Protein AF-A0AAW6C0H7-F1 (afdb_monomer_lite)

Foldseek 3Di:
DDDPDDDDDDDDDPVVVVVLQVVCVVVVVHRPSVVVVVVVVVVVVVVVVVVVDPDDDDDD

Secondary structure (DSSP, 8-state):
-------------HHHHHHHHHHHHHTT-TT-HHHHHHHHHHHHHHHHHHTT--------

pLDDT: mean 84.6, std 16.36, range [45.69, 97.94]

Radius of gyration: 15.84 Å; chains: 1; bounding box: 30×34×44 Å

Structure (mmCIF, N/CA/C/O backbone):
data_AF-A0AAW6C0H7-F1
#
_entry.id   AF-A0AAW6C0H7-F1
#
loop_
_atom_site.group_PDB
_atom_site.id
_atom_site.type_symbol
_atom_site.label_atom_id
_atom_site.label_alt_id
_atom_site.label_comp_id
_atom_site.label_asym_id
_atom_site.label_entity_id
_atom_site.label_seq_id
_atom_site.pdbx_PDB_ins_code
_atom_site.Cartn_x
_atom_site.Cartn_y
_atom_site.C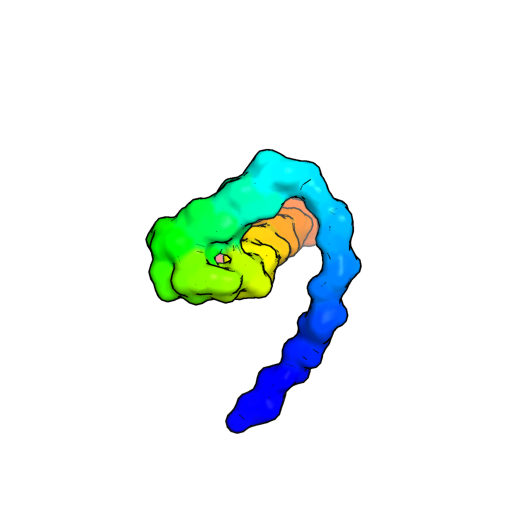artn_z
_atom_site.occupancy
_atom_site.B_iso_or_equiv
_atom_site.auth_seq_id
_atom_site.auth_comp_id
_atom_site.auth_asym_id
_atom_site.auth_atom_id
_atom_site.pdbx_PDB_model_num
ATOM 1 N N . MET A 1 1 ? -10.423 -23.263 -0.005 1.00 55.19 1 MET A N 1
ATOM 2 C CA . MET A 1 1 ? -8.954 -23.183 -0.187 1.00 55.19 1 MET A CA 1
ATOM 3 C C . MET A 1 1 ? -8.373 -22.256 0.879 1.00 55.19 1 MET A C 1
ATOM 5 O O . MET A 1 1 ? -8.794 -21.105 0.959 1.00 55.19 1 MET A O 1
ATOM 9 N N . LYS A 1 2 ? -7.494 -22.757 1.758 1.00 67.62 2 LYS A N 1
ATOM 10 C CA . LYS A 1 2 ? -6.935 -21.978 2.876 1.00 67.62 2 LYS A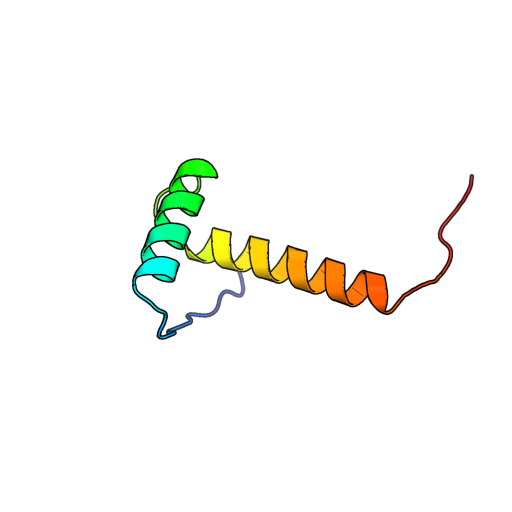 CA 1
ATOM 11 C C . LYS A 1 2 ? -5.885 -21.010 2.326 1.00 67.62 2 LYS A C 1
ATOM 13 O O . LYS A 1 2 ? -4.893 -21.442 1.750 1.00 67.62 2 LYS A O 1
ATOM 18 N N . LYS A 1 3 ? -6.126 -19.705 2.443 1.00 79.81 3 LYS A N 1
ATOM 19 C CA . LYS A 1 3 ? -5.169 -18.686 1.999 1.00 79.81 3 LYS A CA 1
ATOM 20 C C . LYS A 1 3 ? -4.100 -18.554 3.087 1.00 79.81 3 LYS A C 1
ATOM 22 O O . LYS A 1 3 ? -4.433 -18.230 4.223 1.00 79.81 3 LYS A O 1
ATOM 27 N N . ASN A 1 4 ? -2.841 -18.841 2.761 1.00 88.44 4 ASN A N 1
ATOM 28 C CA . ASN A 1 4 ? -1.701 -18.709 3.678 1.00 88.44 4 ASN A CA 1
ATOM 29 C C . ASN A 1 4 ? -1.319 -17.229 3.864 1.00 88.44 4 ASN A C 1
ATOM 31 O O . ASN A 1 4 ? -0.261 -16.790 3.425 1.00 88.44 4 ASN A O 1
ATOM 35 N N . LEU A 1 5 ? -2.216 -16.446 4.466 1.00 92.06 5 LEU A N 1
ATOM 36 C CA . LEU A 1 5 ? -2.016 -15.020 4.722 1.00 92.06 5 LEU A CA 1
ATOM 37 C C . LEU A 1 5 ? -1.236 -14.805 6.026 1.00 92.06 5 LEU A C 1
ATOM 39 O O . LEU A 1 5 ? -1.322 -15.607 6.958 1.00 92.06 5 LEU A O 1
ATOM 43 N N . ARG A 1 6 ? -0.490 -13.702 6.104 1.00 93.31 6 ARG A N 1
ATOM 44 C CA . ARG A 1 6 ? 0.269 -13.286 7.292 1.00 93.31 6 ARG A CA 1
ATOM 45 C C . ARG A 1 6 ? -0.131 -11.864 7.678 1.00 93.31 6 ARG A C 1
ATOM 47 O O . ARG A 1 6 ? -0.374 -11.037 6.804 1.00 93.31 6 ARG A O 1
ATOM 54 N N . ARG A 1 7 ? -0.205 -11.577 8.982 1.00 92.75 7 ARG A N 1
ATOM 55 C CA . ARG A 1 7 ? -0.460 -10.221 9.486 1.00 92.75 7 ARG A CA 1
ATOM 56 C C . ARG A 1 7 ? 0.850 -9.437 9.510 1.00 92.75 7 ARG A C 1
ATOM 58 O O . ARG A 1 7 ? 1.845 -9.936 10.024 1.00 92.75 7 ARG A O 1
ATOM 65 N N . LEU A 1 8 ? 0.822 -8.217 8.985 1.00 92.12 8 LEU A N 1
ATOM 66 C CA . LEU A 1 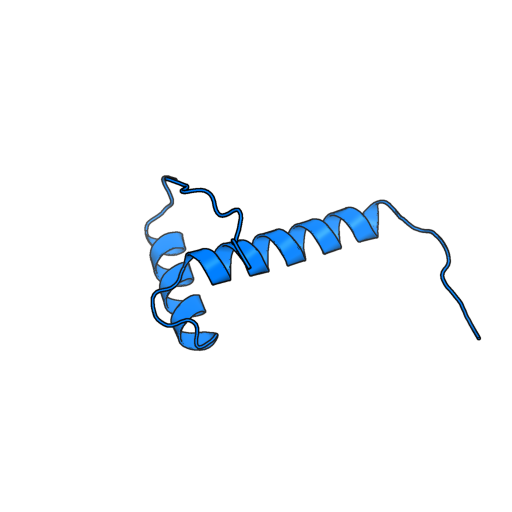8 ? 1.957 -7.300 8.941 1.00 92.12 8 LEU A CA 1
ATOM 67 C C . LEU A 1 8 ? 1.580 -6.000 9.665 1.00 92.12 8 LEU A C 1
ATOM 69 O O . LEU A 1 8 ? 0.495 -5.470 9.441 1.00 92.12 8 LEU A O 1
ATOM 73 N N . SER A 1 9 ? 2.465 -5.501 10.530 1.00 94.44 9 SER A N 1
ATOM 74 C CA . SER A 1 9 ? 2.349 -4.189 11.178 1.00 94.44 9 SER A CA 1
ATOM 75 C C . SER A 1 9 ? 3.569 -3.364 10.792 1.00 94.44 9 SER A C 1
ATOM 77 O O . SER A 1 9 ? 4.689 -3.774 11.087 1.00 94.44 9 SER A O 1
ATOM 79 N N . ILE A 1 10 ? 3.360 -2.241 10.108 1.00 93.31 10 ILE A N 1
ATOM 80 C CA . ILE A 1 10 ? 4.428 -1.363 9.614 1.00 93.31 10 ILE A CA 1
ATOM 81 C C . ILE A 1 10 ? 4.109 0.088 9.954 1.00 93.31 10 ILE A C 1
ATOM 83 O O . ILE A 1 10 ? 2.950 0.500 9.914 1.00 93.31 10 ILE A O 1
ATOM 87 N N . LEU A 1 11 ? 5.146 0.858 10.275 1.00 97.12 11 LEU A N 1
ATOM 88 C CA . LEU A 1 11 ? 5.048 2.301 10.445 1.00 97.12 11 LEU A CA 1
ATOM 89 C C . LEU A 1 11 ? 5.322 2.969 9.096 1.00 97.12 11 LEU A C 1
ATOM 91 O O . LEU A 1 11 ? 6.319 2.672 8.440 1.00 97.12 11 LEU A O 1
ATOM 95 N N . VAL A 1 12 ? 4.424 3.854 8.675 1.00 95.25 12 VAL A N 1
ATOM 96 C CA . VAL A 1 12 ? 4.520 4.603 7.416 1.00 95.25 12 VAL A CA 1
ATOM 97 C C . VAL A 1 12 ? 4.237 6.078 7.674 1.00 95.25 12 VAL A C 1
ATOM 99 O O . VAL A 1 12 ? 3.660 6.438 8.700 1.00 95.25 12 VAL A O 1
ATOM 102 N N . SER A 1 13 ? 4.622 6.943 6.737 1.00 97.94 13 SER A N 1
ATOM 103 C CA . SER A 1 13 ? 4.247 8.355 6.800 1.00 97.94 13 SER A CA 1
ATOM 104 C C . SER A 1 13 ? 2.730 8.533 6.647 1.00 97.94 13 SER A C 1
ATOM 106 O O . SER A 1 13 ? 2.045 7.714 6.023 1.00 97.94 13 SER A O 1
ATOM 108 N N . ALA A 1 14 ? 2.208 9.646 7.169 1.00 96.94 14 ALA A N 1
ATOM 109 C CA . ALA A 1 14 ? 0.793 9.996 7.042 1.00 96.94 14 ALA A CA 1
ATOM 110 C C . ALA A 1 14 ? 0.339 10.067 5.571 1.00 96.94 14 ALA A C 1
ATOM 112 O O . ALA A 1 14 ? -0.743 9.594 5.227 1.00 96.94 14 ALA A O 1
ATOM 113 N N . GLN A 1 15 ? 1.196 10.587 4.685 1.00 97.44 15 GLN A N 1
ATOM 114 C CA . GLN A 1 15 ? 0.902 10.689 3.255 1.00 97.44 15 GLN A CA 1
ATOM 115 C C . GLN A 1 15 ? 0.768 9.310 2.597 1.00 97.44 15 GLN A C 1
ATOM 117 O O . GLN A 1 15 ? -0.164 9.083 1.827 1.00 97.44 15 GLN A O 1
ATOM 122 N N . THR A 1 16 ? 1.658 8.367 2.922 1.00 96.06 16 THR A N 1
ATOM 123 C CA . THR A 1 16 ? 1.577 6.997 2.397 1.00 96.06 16 THR A CA 1
ATOM 124 C C . THR A 1 16 ? 0.306 6.306 2.875 1.00 96.06 16 THR A C 1
ATOM 126 O O . THR A 1 16 ? -0.375 5.676 2.069 1.00 96.06 16 THR A O 1
ATOM 129 N N . ALA A 1 17 ? -0.065 6.464 4.149 1.00 95.38 17 ALA A N 1
ATOM 130 C CA . ALA A 1 17 ? -1.319 5.922 4.670 1.00 95.38 17 ALA A CA 1
ATOM 131 C C . ALA A 1 17 ? -2.549 6.494 3.939 1.00 95.38 17 ALA A C 1
ATOM 133 O O . ALA A 1 17 ? -3.444 5.739 3.557 1.00 95.38 17 ALA A O 1
ATOM 134 N N . TRP A 1 18 ? -2.573 7.806 3.685 1.00 96.06 18 TRP A N 1
ATOM 135 C CA . TRP A 1 18 ? -3.653 8.447 2.930 1.00 96.06 18 TRP A CA 1
ATOM 136 C C . TRP A 1 18 ? -3.743 7.922 1.488 1.00 96.06 18 TRP A C 1
ATOM 138 O O . TRP A 1 18 ? -4.813 7.492 1.054 1.00 96.06 18 TRP A O 1
ATOM 148 N N . ASN A 1 19 ? -2.614 7.861 0.776 1.00 95.25 19 ASN A N 1
ATOM 149 C CA . ASN A 1 19 ? -2.555 7.346 -0.595 1.00 95.25 19 ASN A CA 1
ATOM 150 C C . ASN A 1 19 ? -2.991 5.880 -0.684 1.00 95.25 19 ASN A C 1
ATOM 152 O O . ASN A 1 19 ? -3.700 5.504 -1.611 1.00 95.25 19 ASN A O 1
ATOM 156 N N . LEU A 1 20 ? -2.594 5.047 0.278 1.00 95.06 20 LEU A N 1
ATOM 157 C CA . LEU A 1 20 ? -2.974 3.638 0.327 1.00 95.06 20 LEU A CA 1
ATOM 158 C C . LEU A 1 20 ? -4.492 3.447 0.457 1.00 95.06 20 LEU A C 1
ATOM 160 O O . LEU A 1 20 ? -5.059 2.610 -0.248 1.00 95.06 20 LEU A O 1
ATOM 164 N N . ASN A 1 21 ? -5.149 4.243 1.305 1.00 94.25 21 ASN A N 1
ATOM 165 C CA . ASN A 1 21 ? -6.609 4.244 1.413 1.00 94.25 21 ASN A CA 1
ATOM 166 C C . ASN A 1 21 ? -7.258 4.734 0.113 1.00 94.25 21 ASN A C 1
ATOM 168 O O . ASN A 1 21 ? -8.148 4.071 -0.416 1.00 94.25 21 ASN A O 1
ATOM 172 N N . LYS A 1 22 ? -6.753 5.832 -0.464 1.00 94.81 22 LYS A N 1
ATOM 173 C CA . LYS A 1 22 ? -7.274 6.373 -1.725 1.00 94.81 22 LYS A CA 1
ATOM 174 C C . LYS A 1 22 ? -7.146 5.381 -2.884 1.00 94.81 22 LYS A C 1
ATOM 176 O O . LYS A 1 22 ? -8.077 5.212 -3.667 1.00 94.81 22 LYS A O 1
ATOM 181 N N . LEU A 1 23 ? -6.017 4.683 -2.980 1.00 95.19 23 LEU A N 1
ATOM 182 C CA . LEU A 1 23 ? -5.792 3.642 -3.983 1.00 95.19 23 LEU A CA 1
ATOM 183 C C . LEU A 1 23 ? -6.735 2.453 -3.798 1.00 95.19 23 LEU A C 1
ATOM 185 O O . LEU A 1 23 ? -7.187 1.882 -4.789 1.00 95.19 23 LEU A O 1
ATOM 189 N N . ALA A 1 24 ? -7.044 2.082 -2.555 1.00 94.81 24 ALA A N 1
ATOM 190 C CA . ALA A 1 24 ? -7.980 1.002 -2.272 1.00 94.81 24 ALA A CA 1
ATOM 191 C C . ALA A 1 24 ? -9.412 1.363 -2.712 1.00 94.81 24 ALA A C 1
ATOM 193 O O . ALA A 1 24 ? -10.093 0.512 -3.290 1.00 94.81 24 ALA A O 1
ATOM 194 N N . GLU A 1 25 ? -9.829 2.623 -2.538 1.00 94.25 25 GLU A N 1
ATOM 195 C CA . GLU A 1 25 ? -11.089 3.149 -3.083 1.00 94.25 25 GLU A CA 1
ATOM 196 C C . GLU A 1 25 ? -11.102 3.109 -4.617 1.00 94.25 25 GLU A C 1
ATOM 198 O O . GLU A 1 25 ? -12.007 2.522 -5.208 1.00 94.25 25 GLU A O 1
ATOM 203 N N . ILE A 1 26 ? -10.072 3.673 -5.263 1.00 94.38 26 ILE A N 1
ATOM 204 C CA . ILE A 1 26 ? -9.967 3.748 -6.732 1.00 94.38 26 ILE A CA 1
ATOM 205 C C . ILE A 1 26 ? -9.956 2.348 -7.362 1.00 94.38 26 ILE A C 1
ATOM 207 O O . ILE A 1 26 ? -10.579 2.125 -8.396 1.00 94.38 26 ILE A O 1
ATOM 211 N N . CYS A 1 27 ? -9.271 1.386 -6.740 1.00 90.94 27 CYS A N 1
ATOM 212 C CA . CYS A 1 27 ? -9.186 0.013 -7.241 1.00 90.94 27 CYS A CA 1
ATOM 213 C C . CYS A 1 27 ? -10.412 -0.852 -6.890 1.00 90.94 27 CYS A C 1
ATOM 215 O O . CYS A 1 27 ? -10.420 -2.040 -7.218 1.00 90.94 27 CYS A O 1
ATOM 217 N N . GLY A 1 28 ? -11.418 -0.310 -6.192 1.00 91.81 28 GLY A N 1
ATOM 218 C CA . GLY A 1 28 ? -12.605 -1.066 -5.776 1.00 91.81 28 GLY A CA 1
ATOM 219 C C . GLY A 1 28 ? -12.321 -2.135 -4.713 1.00 91.81 28 GLY A C 1
ATOM 220 O O . GLY A 1 28 ? -13.062 -3.109 -4.583 1.00 91.81 28 GLY A O 1
ATOM 221 N N . TYR A 1 29 ? -11.240 -1.990 -3.943 1.00 90.06 29 TYR A N 1
ATOM 222 C CA . TYR A 1 29 ? -10.903 -2.889 -2.834 1.00 90.06 29 TYR A CA 1
ATOM 223 C C . TYR A 1 29 ? -11.553 -2.469 -1.508 1.00 90.06 29 TYR A C 1
ATOM 225 O O . TYR A 1 29 ? -11.429 -3.197 -0.516 1.00 90.06 29 TYR A O 1
ATOM 233 N N . GLY A 1 30 ? -12.258 -1.333 -1.486 1.00 88.56 30 GLY A N 1
ATOM 234 C CA . GLY A 1 30 ? -12.830 -0.743 -0.277 1.00 88.56 30 GLY A CA 1
ATOM 235 C C . GLY A 1 30 ? -11.715 -0.349 0.686 1.00 88.56 30 GLY A C 1
ATOM 236 O O . GLY A 1 30 ? -10.716 0.224 0.274 1.00 88.56 30 GLY A O 1
ATOM 237 N N . ASN A 1 31 ? -11.822 -0.756 1.950 1.00 85.19 31 ASN A N 1
ATOM 238 C CA . ASN A 1 31 ? -10.820 -0.444 2.978 1.00 85.19 31 ASN A CA 1
ATOM 239 C C . ASN A 1 31 ? -9.664 -1.467 3.039 1.00 85.19 31 ASN A C 1
ATOM 241 O O . ASN A 1 31 ? -8.901 -1.506 4.004 1.00 85.19 31 ASN A O 1
ATOM 245 N N . ASN A 1 32 ? -9.528 -2.341 2.032 1.00 89.94 32 ASN A N 1
ATOM 246 C CA . ASN A 1 32 ? -8.525 -3.410 2.027 1.00 89.94 32 ASN A CA 1
ATOM 247 C C . ASN A 1 32 ? -7.173 -2.931 1.488 1.00 89.94 32 ASN A C 1
ATOM 249 O O . ASN A 1 32 ? -6.738 -3.335 0.405 1.00 89.94 32 ASN A O 1
ATOM 253 N N . VAL A 1 33 ? -6.468 -2.138 2.291 1.00 92.81 33 VAL A N 1
ATOM 254 C CA . VAL A 1 33 ? -5.113 -1.655 1.981 1.00 92.81 33 VAL A CA 1
ATOM 255 C C . VAL A 1 33 ? -4.133 -2.801 1.686 1.00 92.81 33 VAL A C 1
ATOM 257 O O . VAL A 1 33 ? -3.270 -2.669 0.823 1.00 92.81 33 VAL A O 1
ATOM 260 N N . GLY A 1 34 ? -4.306 -3.966 2.325 1.00 93.62 34 GLY A N 1
ATOM 261 C CA . GLY A 1 34 ? -3.476 -5.150 2.071 1.00 93.62 34 GLY A CA 1
ATOM 262 C C . GLY A 1 34 ? -3.454 -5.583 0.600 1.00 93.62 34 GLY A C 1
ATOM 263 O O . GLY A 1 34 ? -2.393 -5.912 0.084 1.00 93.62 34 GLY A O 1
ATOM 264 N N . LYS A 1 35 ? -4.582 -5.479 -0.121 1.00 92.94 35 LYS A N 1
ATOM 265 C CA . LYS A 1 35 ? -4.633 -5.811 -1.558 1.00 92.94 35 LYS A CA 1
ATOM 266 C C . LYS A 1 35 ? -3.842 -4.825 -2.417 1.00 92.94 35 LYS A C 1
ATOM 268 O O . LYS A 1 35 ? -3.246 -5.227 -3.412 1.00 92.94 35 LYS A O 1
ATOM 273 N N . VAL A 1 36 ? -3.842 -3.545 -2.038 1.00 95.25 36 VAL A N 1
ATOM 274 C CA . VAL A 1 36 ? -3.033 -2.514 -2.704 1.00 95.25 36 VAL A CA 1
ATOM 275 C C . VAL A 1 36 ? -1.552 -2.822 -2.506 1.00 95.25 36 VAL A C 1
ATOM 277 O O . VAL A 1 36 ? -0.798 -2.824 -3.475 1.00 95.25 36 VAL A O 1
ATOM 280 N N . VAL A 1 37 ?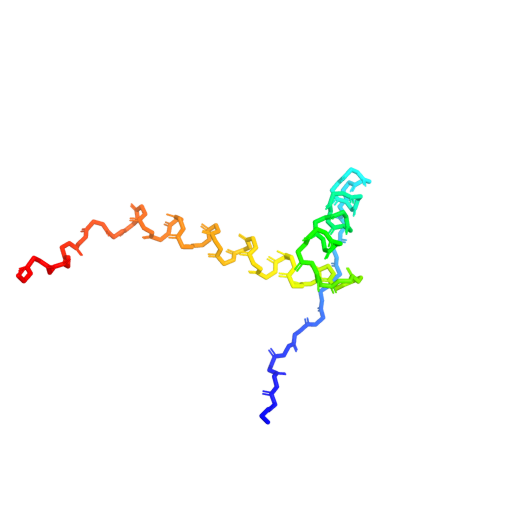 -1.149 -3.154 -1.275 1.00 94.75 37 VAL A N 1
ATOM 281 C CA . VAL A 1 37 ? 0.235 -3.538 -0.958 1.00 94.75 37 VAL A CA 1
ATOM 282 C C . VAL A 1 37 ? 0.653 -4.775 -1.755 1.00 94.75 37 VAL A C 1
ATOM 284 O O . VAL A 1 37 ? 1.692 -4.741 -2.412 1.00 94.75 37 VAL A O 1
ATOM 287 N N . ASP A 1 38 ? -0.170 -5.825 -1.774 1.00 93.69 38 ASP A N 1
ATOM 288 C CA . ASP A 1 38 ? 0.112 -7.051 -2.530 1.00 93.69 38 ASP A CA 1
ATOM 289 C C . ASP A 1 38 ? 0.311 -6.765 -4.027 1.00 93.69 38 ASP A C 1
ATOM 291 O O . ASP A 1 38 ? 1.254 -7.274 -4.640 1.00 93.69 38 ASP A O 1
ATOM 295 N N . LYS A 1 39 ? -0.551 -5.922 -4.614 1.00 93.50 39 LYS A N 1
ATOM 296 C CA . LYS A 1 39 ? -0.466 -5.524 -6.025 1.00 93.50 39 LYS A CA 1
ATOM 297 C C . LYS A 1 39 ? 0.836 -4.774 -6.318 1.00 93.50 39 LYS A C 1
ATOM 299 O O . LYS A 1 39 ? 1.582 -5.192 -7.201 1.00 93.50 39 LYS A O 1
ATOM 304 N N . LEU A 1 40 ? 1.140 -3.730 -5.547 1.00 94.38 40 LEU A N 1
ATOM 305 C CA . LEU A 1 40 ? 2.333 -2.903 -5.757 1.00 94.38 40 LEU A CA 1
ATOM 306 C C . LEU A 1 40 ? 3.629 -3.699 -5.559 1.00 94.38 40 LEU A C 1
ATOM 308 O O . LEU A 1 40 ? 4.561 -3.580 -6.354 1.00 94.38 40 LEU A O 1
ATOM 312 N N . VAL A 1 41 ? 3.690 -4.544 -4.525 1.00 94.69 41 VAL A N 1
ATOM 313 C CA . VAL A 1 41 ? 4.855 -5.407 -4.277 1.00 94.69 41 VAL A CA 1
ATOM 314 C C . VAL A 1 41 ? 5.036 -6.396 -5.424 1.00 94.69 41 VAL A C 1
ATOM 316 O O . VAL A 1 41 ? 6.158 -6.583 -5.896 1.00 94.69 41 VAL A O 1
ATOM 319 N N . ARG A 1 42 ? 3.949 -7.003 -5.915 1.00 94.12 42 ARG A N 1
ATOM 320 C CA . ARG A 1 42 ? 4.007 -7.926 -7.053 1.00 94.12 42 ARG A CA 1
ATOM 321 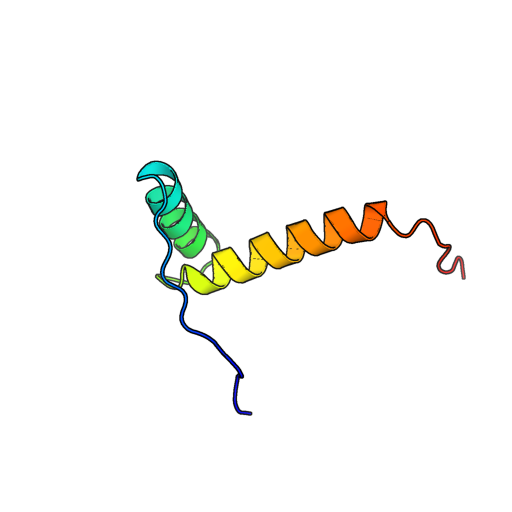C C . ARG A 1 42 ? 4.505 -7.230 -8.319 1.00 94.12 42 ARG A C 1
ATOM 323 O O . ARG A 1 42 ? 5.406 -7.759 -8.963 1.00 94.12 42 ARG A O 1
ATOM 330 N N . GLU A 1 43 ? 3.959 -6.067 -8.657 1.00 93.94 43 GLU A N 1
ATOM 331 C CA . GLU A 1 43 ? 4.381 -5.276 -9.821 1.00 93.94 43 GLU A CA 1
ATOM 332 C C . GLU A 1 43 ? 5.858 -4.875 -9.720 1.00 93.94 43 GLU A C 1
ATOM 334 O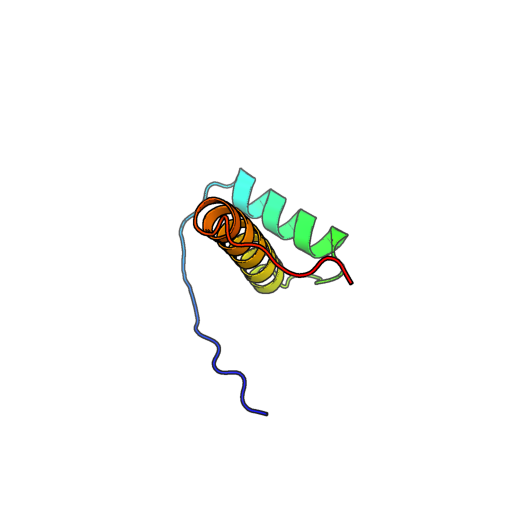 O . GLU A 1 43 ? 6.622 -5.101 -10.660 1.00 93.94 43 GLU A O 1
ATOM 339 N N . LYS A 1 44 ? 6.303 -4.386 -8.553 1.00 93.00 44 LYS A N 1
ATOM 340 C CA . LYS A 1 44 ? 7.709 -4.020 -8.328 1.00 93.00 44 LYS A CA 1
ATOM 341 C C . LYS A 1 44 ? 8.643 -5.225 -8.433 1.00 93.00 44 LYS A C 1
ATOM 343 O O . LYS A 1 44 ? 9.704 -5.113 -9.039 1.00 93.00 44 LYS A O 1
ATOM 348 N N . MET A 1 45 ? 8.259 -6.377 -7.883 1.00 93.19 45 MET A N 1
ATOM 349 C CA . MET A 1 45 ? 9.046 -7.610 -7.985 1.00 93.19 45 MET A CA 1
ATOM 350 C C . MET A 1 45 ? 9.122 -8.132 -9.421 1.00 93.19 45 MET A C 1
ATOM 352 O O . MET A 1 45 ? 10.171 -8.629 -9.823 1.00 93.19 45 MET A O 1
ATOM 356 N N . ILE A 1 46 ? 8.040 -8.019 -10.199 1.00 91.56 46 ILE A N 1
ATOM 357 C CA . ILE A 1 46 ? 8.044 -8.374 -11.623 1.00 91.56 46 ILE A CA 1
ATOM 358 C C . ILE A 1 46 ? 8.977 -7.441 -12.393 1.00 91.56 46 ILE A C 1
ATOM 360 O O . ILE A 1 46 ? 9.823 -7.947 -13.122 1.00 91.56 46 ILE A O 1
ATOM 364 N N . ALA A 1 47 ? 8.887 -6.123 -12.184 1.00 91.12 47 ALA A N 1
ATOM 365 C CA . ALA A 1 47 ? 9.776 -5.152 -12.824 1.00 91.12 47 ALA A CA 1
ATOM 366 C C . ALA A 1 47 ? 11.255 -5.456 -12.517 1.00 91.12 47 ALA A C 1
ATOM 368 O O . ALA A 1 47 ? 12.051 -5.656 -13.427 1.00 91.12 47 ALA A O 1
ATOM 369 N N . LEU A 1 48 ? 11.593 -5.647 -11.236 1.00 89.94 48 LEU A N 1
ATOM 370 C CA . LEU A 1 48 ? 12.957 -5.981 -10.803 1.00 89.94 48 LEU A CA 1
ATOM 371 C C . LEU A 1 48 ? 13.438 -7.366 -11.273 1.00 89.94 48 LEU A C 1
ATOM 373 O O . LEU A 1 48 ? 14.642 -7.623 -11.327 1.00 89.94 48 LEU A O 1
ATOM 377 N N . LYS A 1 49 ? 12.523 -8.304 -11.546 1.00 82.62 49 LYS A N 1
ATOM 378 C CA . LYS A 1 49 ? 12.860 -9.629 -12.083 1.00 82.62 49 LYS A CA 1
ATOM 379 C C . LYS A 1 49 ? 13.021 -9.597 -13.604 1.00 82.62 49 LYS A C 1
ATOM 381 O O . LYS A 1 49 ? 13.890 -10.306 -14.104 1.00 82.62 49 LYS A O 1
ATOM 386 N N . GLY A 1 50 ? 12.227 -8.788 -14.308 1.00 61.25 50 GLY A N 1
ATOM 387 C CA . GLY A 1 50 ? 12.361 -8.531 -15.744 1.00 61.25 50 GLY A CA 1
ATOM 388 C C . GLY A 1 50 ? 13.735 -7.962 -16.093 1.00 61.25 50 GLY A C 1
ATOM 389 O O . GLY A 1 50 ? 14.364 -8.439 -17.031 1.00 61.25 50 GLY A O 1
ATOM 390 N N . ASP A 1 51 ? 14.271 -7.084 -15.243 1.00 55.78 51 ASP A N 1
ATOM 391 C CA . ASP A 1 51 ? 15.627 -6.534 -15.398 1.00 55.78 51 ASP A CA 1
ATOM 392 C C . ASP A 1 51 ? 16.748 -7.567 -15.164 1.00 55.78 51 ASP A C 1
ATOM 394 O O . ASP A 1 51 ? 17.888 -7.360 -15.575 1.00 55.78 51 ASP A O 1
ATOM 398 N N . ARG A 1 52 ? 16.451 -8.707 -14.519 1.00 54.47 52 ARG A N 1
ATOM 399 C CA . ARG A 1 52 ? 17.424 -9.788 -14.252 1.00 54.47 52 ARG A CA 1
ATOM 400 C C . ARG A 1 52 ? 17.279 -11.004 -15.164 1.00 54.47 52 ARG A C 1
ATOM 402 O O . ARG A 1 52 ? 17.988 -11.988 -14.971 1.00 54.47 52 ARG A O 1
ATOM 409 N N . CYS A 1 53 ? 16.378 -10.965 -16.141 1.00 45.69 53 CYS A N 1
ATOM 410 C CA . CYS A 1 53 ? 16.200 -12.047 -17.102 1.00 45.69 53 CYS A CA 1
ATOM 411 C C . CYS A 1 53 ? 15.942 -11.465 -18.493 1.00 45.69 53 CYS A C 1
ATOM 413 O O . CYS A 1 53 ? 14.845 -11.546 -19.037 1.00 45.69 53 CYS A O 1
ATOM 415 N N . GLY A 1 54 ? 17.001 -10.919 -19.092 1.00 53.94 54 GLY A N 1
ATOM 416 C CA . GLY A 1 54 ? 17.146 -10.978 -20.539 1.00 53.94 54 GLY A CA 1
ATOM 417 C C . GLY A 1 54 ? 17.306 -12.443 -20.938 1.00 53.94 54 GLY A C 1
ATOM 418 O O . GLY A 1 54 ? 18.402 -12.996 -20.891 1.00 53.94 54 GLY A O 1
ATOM 419 N N . SER A 1 55 ? 16.205 -13.121 -21.244 1.00 53.47 55 SER A N 1
ATOM 420 C CA . SER A 1 55 ? 16.224 -14.450 -21.859 1.00 53.47 55 SER A CA 1
ATOM 421 C C . SER A 1 55 ? 14.944 -14.640 -22.664 1.00 53.47 55 SER A C 1
ATOM 423 O O . SER A 1 55 ? 13.925 -15.065 -22.126 1.00 53.47 55 SER A O 1
ATOM 425 N N . ASN A 1 56 ? 15.026 -14.252 -23.939 1.00 58.41 56 ASN A N 1
ATOM 426 C CA . ASN A 1 56 ? 14.419 -14.922 -25.089 1.00 58.41 56 ASN A CA 1
ATOM 427 C C . ASN A 1 56 ? 13.191 -15.793 -24.766 1.00 58.41 56 ASN A C 1
ATOM 429 O O . ASN A 1 56 ? 13.341 -16.934 -24.328 1.00 58.41 56 ASN A O 1
ATOM 433 N N . ARG A 1 57 ? 11.986 -15.280 -25.030 1.00 52.44 57 ARG A N 1
ATOM 434 C CA . ARG A 1 57 ? 10.806 -16.127 -25.222 1.00 52.44 57 ARG A CA 1
ATOM 435 C C . ARG A 1 57 ? 10.041 -15.697 -26.462 1.00 52.44 57 ARG A C 1
ATOM 437 O O . ARG A 1 57 ? 9.330 -14.700 -26.455 1.00 52.44 57 ARG A O 1
ATOM 444 N N . ASP A 1 58 ? 10.269 -16.516 -27.481 1.00 53.91 58 ASP A N 1
ATOM 445 C CA . ASP A 1 58 ? 9.244 -17.099 -28.338 1.00 53.91 58 ASP A CA 1
ATOM 446 C C . ASP A 1 58 ? 8.585 -16.142 -29.335 1.00 53.91 58 ASP A C 1
ATOM 448 O O . ASP A 1 58 ? 7.458 -15.687 -29.168 1.00 53.91 58 ASP A O 1
ATOM 452 N N . ASN A 1 59 ? 9.310 -15.911 -30.433 1.00 50.09 59 ASN A N 1
ATOM 453 C CA . ASN A 1 59 ? 8.713 -15.557 -31.715 1.00 50.09 59 ASN A CA 1
ATOM 454 C C . ASN A 1 59 ? 8.204 -16.869 -32.348 1.00 50.09 59 ASN A C 1
ATOM 456 O O . ASN A 1 59 ? 9.016 -17.698 -32.766 1.00 50.09 59 ASN A O 1
ATOM 460 N N . SER A 1 60 ? 6.887 -17.093 -32.310 1.00 45.72 60 SER A N 1
ATOM 461 C CA . SER A 1 60 ? 6.185 -18.069 -33.164 1.00 45.72 60 SER A CA 1
ATOM 462 C C . SER A 1 60 ? 5.741 -17.403 -34.456 1.00 45.72 60 SER A C 1
ATOM 464 O O . SER A 1 60 ? 5.399 -16.202 -34.389 1.00 45.72 60 SER A O 1
#

Sequence (60 aa):
MKKNLRRLSILVSAQTAWNLNKLAEICGYGNNVGKVVDKLVREKMIALKGDRCGSNRDNS

Organism: Flavonifractor plautii (NCBI:txid292800)